Protein AF-A0A848ISB9-F1 (afdb_monomer_lite)

Structure (mmCIF, N/CA/C/O backbone):
data_AF-A0A848ISB9-F1
#
_entry.id   AF-A0A848ISB9-F1
#
loop_
_atom_site.group_PDB
_atom_site.id
_atom_site.type_symbol
_atom_site.label_atom_id
_atom_site.label_alt_id
_atom_site.label_comp_id
_atom_site.label_asym_id
_atom_site.label_entity_id
_atom_site.label_seq_id
_atom_site.pdbx_PDB_ins_code
_atom_site.Cartn_x
_atom_site.Cartn_y
_atom_site.Cartn_z
_atom_site.occupancy
_atom_site.B_iso_or_equiv
_atom_site.auth_seq_id
_atom_site.auth_comp_id
_atom_site.auth_asym_id
_atom_site.auth_atom_id
_atom_site.pdbx_PDB_model_num
ATOM 1 N N . MET A 1 1 ? 12.270 -6.244 -22.491 1.00 44.59 1 MET A N 1
ATOM 2 C CA . MET A 1 1 ? 12.245 -6.605 -21.055 1.00 44.59 1 MET A CA 1
ATOM 3 C C . MET A 1 1 ? 10.804 -6.443 -20.628 1.00 44.59 1 MET A C 1
ATOM 5 O O . MET A 1 1 ? 10.332 -5.337 -20.835 1.00 44.59 1 MET A O 1
ATOM 9 N N . PRO A 1 2 ? 10.069 -7.473 -20.177 1.00 44.31 2 PRO A N 1
ATOM 10 C CA . PRO A 1 2 ? 8.629 -7.319 -20.037 1.00 44.31 2 PRO A CA 1
ATOM 11 C C . PRO A 1 2 ? 8.352 -6.260 -18.973 1.00 44.31 2 PRO A C 1
ATOM 13 O O . PRO A 1 2 ? 8.779 -6.389 -17.824 1.00 44.31 2 PRO A O 1
ATOM 16 N N . GLU A 1 3 ? 7.687 -5.197 -19.406 1.00 49.97 3 GLU A N 1
ATOM 17 C CA . GLU A 1 3 ? 7.164 -4.110 -18.593 1.00 49.97 3 GLU A CA 1
ATOM 18 C C . GLU A 1 3 ? 6.348 -4.672 -17.415 1.00 49.97 3 GLU A C 1
ATOM 20 O O . GLU A 1 3 ? 5.149 -4.937 -17.509 1.00 49.97 3 GLU A O 1
ATOM 25 N N . ARG A 1 4 ? 7.001 -4.866 -16.260 1.00 53.12 4 ARG A N 1
ATOM 26 C CA . ARG A 1 4 ? 6.330 -5.052 -14.969 1.00 53.12 4 ARG A CA 1
ATOM 27 C C . ARG A 1 4 ? 5.709 -3.718 -14.583 1.00 53.12 4 ARG A C 1
ATOM 29 O O . ARG A 1 4 ? 6.208 -2.995 -13.726 1.00 53.12 4 ARG A O 1
ATOM 36 N N . HIS A 1 5 ? 4.625 -3.371 -15.255 1.00 60.00 5 HIS A N 1
ATOM 37 C CA . HIS A 1 5 ? 3.754 -2.285 -14.862 1.00 60.00 5 HIS A CA 1
ATOM 38 C C . HIS A 1 5 ? 3.137 -2.667 -13.511 1.00 60.00 5 HIS A C 1
ATOM 40 O O . HIS A 1 5 ? 2.135 -3.372 -13.451 1.00 60.00 5 HIS A O 1
ATOM 46 N N . GLY A 1 6 ? 3.821 -2.287 -12.425 1.00 71.19 6 GLY A N 1
ATOM 47 C CA . GLY A 1 6 ? 3.475 -2.642 -11.052 1.00 71.19 6 GLY A CA 1
ATOM 48 C C . GLY A 1 6 ? 2.087 -2.127 -10.708 1.00 71.19 6 GLY A C 1
ATOM 49 O O . GLY A 1 6 ? 1.925 -0.956 -10.385 1.00 71.19 6 GLY A O 1
ATOM 50 N N . ARG A 1 7 ? 1.075 -2.982 -10.837 1.00 81.62 7 ARG A N 1
ATOM 51 C CA . ARG A 1 7 ? -0.289 -2.693 -10.404 1.00 81.62 7 ARG A CA 1
ATOM 52 C C . ARG A 1 7 ? -0.339 -2.812 -8.888 1.00 81.62 7 ARG A C 1
ATOM 54 O O . ARG A 1 7 ? 0.083 -3.829 -8.344 1.00 81.62 7 ARG A O 1
ATOM 61 N N . LEU A 1 8 ? -0.887 -1.799 -8.231 1.00 84.38 8 LEU A N 1
ATOM 62 C CA . LEU A 1 8 ? -1.080 -1.793 -6.787 1.00 84.38 8 LEU A CA 1
ATOM 63 C C . LEU A 1 8 ? -2.565 -1.935 -6.476 1.00 84.38 8 LEU A C 1
ATOM 65 O O . LEU A 1 8 ? -3.385 -1.223 -7.054 1.00 84.38 8 LEU A O 1
ATOM 69 N N . ARG A 1 9 ? -2.913 -2.849 -5.570 1.00 86.81 9 ARG A N 1
ATOM 70 C CA . ARG A 1 9 ? -4.297 -3.085 -5.160 1.00 86.81 9 ARG A CA 1
ATOM 71 C C . ARG A 1 9 ? -4.382 -3.264 -3.653 1.00 86.81 9 ARG A C 1
ATOM 73 O O . ARG A 1 9 ? -3.645 -4.071 -3.099 1.00 86.81 9 ARG A O 1
ATOM 80 N N . ILE A 1 10 ? -5.307 -2.550 -3.017 1.00 86.00 10 ILE A N 1
ATOM 81 C CA . ILE A 1 10 ? -5.662 -2.739 -1.607 1.00 86.00 10 ILE A CA 1
ATOM 82 C C . ILE A 1 10 ? -6.972 -3.519 -1.562 1.00 86.00 10 ILE A C 1
ATOM 84 O O . ILE A 1 10 ? -7.978 -3.098 -2.141 1.00 86.00 10 ILE A O 1
ATOM 88 N N . ILE A 1 11 ? -6.956 -4.666 -0.887 1.00 87.19 11 ILE A N 1
ATOM 89 C CA . ILE A 1 11 ? -8.095 -5.580 -0.777 1.00 87.19 11 ILE A CA 1
ATOM 90 C C . ILE A 1 11 ? -8.422 -5.760 0.706 1.00 87.19 11 ILE A C 1
ATOM 92 O O . ILE A 1 11 ? -7.541 -6.066 1.504 1.00 87.19 11 ILE A O 1
ATOM 96 N N . ALA A 1 12 ? -9.691 -5.582 1.066 1.00 84.06 12 ALA A N 1
ATOM 97 C CA . ALA A 1 12 ? -10.223 -5.864 2.394 1.00 84.06 12 ALA A CA 1
ATOM 98 C C . ALA A 1 12 ? -11.214 -7.031 2.290 1.00 84.06 12 ALA A C 1
ATOM 100 O O . ALA A 1 12 ? -12.326 -6.871 1.779 1.00 84.06 12 ALA A O 1
ATOM 101 N N . GLY A 1 13 ? -10.798 -8.217 2.739 1.00 85.06 13 GLY A N 1
ATOM 102 C CA . GLY A 1 13 ? -11.552 -9.453 2.515 1.00 85.06 13 GLY A CA 1
ATOM 103 C C . GLY A 1 13 ? -11.622 -9.782 1.023 1.00 85.06 13 GLY A C 1
ATOM 104 O O . GLY A 1 13 ? -10.601 -10.070 0.408 1.00 85.06 13 GLY A O 1
ATOM 105 N N . ILE A 1 14 ? -12.821 -9.708 0.440 1.00 86.06 14 ILE A N 1
ATOM 106 C CA . ILE A 1 14 ? -13.046 -9.882 -1.008 1.00 86.06 14 ILE A CA 1
ATOM 107 C C . ILE A 1 14 ? -13.196 -8.554 -1.764 1.00 86.06 14 ILE A C 1
ATOM 109 O O . ILE A 1 14 ? -13.259 -8.544 -2.993 1.00 86.06 14 ILE A O 1
ATOM 113 N N . THR A 1 15 ? -13.277 -7.431 -1.046 1.00 84.69 15 THR A N 1
ATOM 114 C CA . THR A 1 15 ? -13.596 -6.130 -1.635 1.00 84.69 15 THR A CA 1
ATOM 115 C C . THR A 1 15 ? -12.326 -5.366 -1.955 1.00 84.69 15 THR A C 1
ATOM 117 O O . THR A 1 15 ? -11.471 -5.146 -1.098 1.00 84.69 15 THR A O 1
ATOM 120 N N . VAL A 1 16 ? -12.222 -4.902 -3.194 1.00 86.06 16 VAL A N 1
ATOM 121 C CA . VAL A 1 16 ? -11.137 -4.033 -3.646 1.00 86.06 16 VAL A CA 1
ATOM 122 C C . VAL A 1 16 ? -11.444 -2.623 -3.174 1.00 86.06 16 VAL A C 1
ATOM 124 O O . VAL A 1 16 ? -12.419 -2.022 -3.610 1.00 86.06 16 VAL A O 1
ATOM 127 N N . ARG A 1 17 ? -10.626 -2.107 -2.260 1.00 85.00 17 ARG A N 1
ATOM 128 C CA . ARG A 1 17 ? -10.791 -0.762 -1.698 1.00 85.00 17 ARG A CA 1
ATOM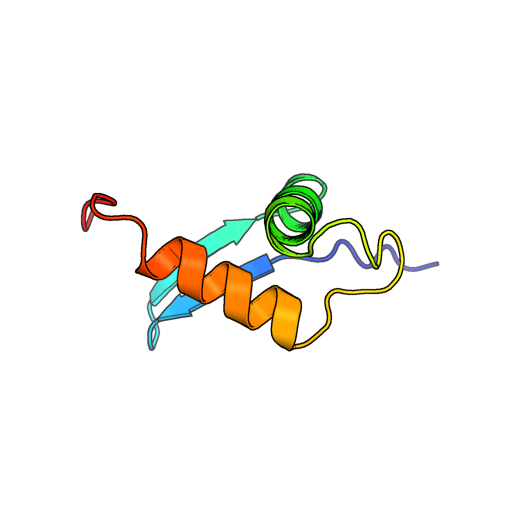 129 C C . ARG A 1 17 ? -10.119 0.304 -2.550 1.00 85.00 17 ARG A C 1
ATOM 131 O O . ARG A 1 17 ? -10.621 1.418 -2.628 1.00 85.00 17 ARG A O 1
ATOM 138 N N . ALA A 1 18 ? -9.009 -0.044 -3.193 1.00 83.00 18 ALA A N 1
ATOM 139 C CA . ALA A 1 18 ? -8.321 0.839 -4.120 1.00 83.00 18 ALA A CA 1
ATOM 140 C C . ALA A 1 18 ? -7.480 0.048 -5.125 1.00 83.00 18 ALA A C 1
ATOM 142 O O . ALA A 1 18 ? -6.962 -1.030 -4.816 1.00 83.00 18 ALA A O 1
ATOM 143 N N . GLU A 1 19 ? -7.341 0.592 -6.329 1.00 87.69 19 GLU A N 1
ATOM 144 C CA . GLU A 1 19 ? -6.534 0.021 -7.403 1.00 87.69 19 GLU A CA 1
ATOM 145 C C . GLU A 1 19 ? -5.841 1.145 -8.174 1.00 87.69 19 GLU A C 1
ATOM 147 O O . GLU A 1 19 ? -6.480 2.109 -8.594 1.00 87.69 19 GLU A O 1
ATOM 152 N N . TRP A 1 20 ? -4.531 1.005 -8.373 1.00 84.88 20 TRP A N 1
ATOM 153 C CA . TRP A 1 20 ? -3.721 1.950 -9.129 1.00 84.88 20 TRP A CA 1
ATOM 154 C C . TRP A 1 20 ? -2.895 1.237 -10.192 1.00 84.88 20 TRP A C 1
ATOM 156 O O . TRP A 1 20 ? -2.267 0.199 -9.955 1.00 84.88 20 TRP A O 1
ATOM 166 N N . PHE A 1 21 ? -2.859 1.860 -11.364 1.00 80.69 21 PHE A N 1
ATOM 167 C CA . PHE A 1 21 ? -2.017 1.479 -12.489 1.00 80.69 21 PHE A CA 1
ATOM 168 C C . PHE A 1 21 ? -0.806 2.418 -12.563 1.00 80.69 21 PHE A C 1
ATOM 170 O O . PHE A 1 21 ? -0.876 3.543 -12.054 1.00 80.69 21 PHE A O 1
ATOM 177 N N . PRO A 1 22 ? 0.308 2.007 -13.187 1.00 74.50 22 PRO A N 1
ATOM 178 C CA . PRO A 1 22 ? 1.433 2.910 -13.385 1.00 74.50 22 PRO A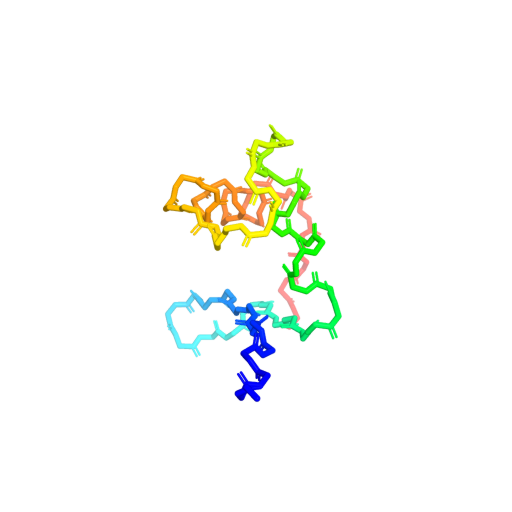 CA 1
ATOM 179 C C . PRO A 1 22 ? 1.037 4.171 -14.165 1.00 74.50 22 PRO A C 1
ATOM 181 O O . PRO A 1 22 ? 0.212 4.084 -15.076 1.00 74.50 22 PRO A O 1
ATOM 184 N N . PRO A 1 23 ? 1.626 5.334 -13.832 1.00 74.50 23 PRO A N 1
ATOM 185 C CA . PRO A 1 23 ? 2.661 5.543 -12.810 1.00 74.50 23 PRO A CA 1
ATOM 186 C C . PRO A 1 23 ? 2.110 5.743 -11.384 1.00 7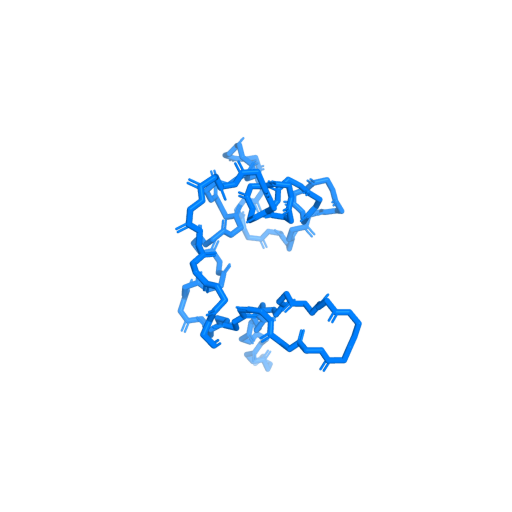4.50 23 PRO A C 1
ATOM 188 O O . PRO A 1 23 ? 2.886 5.791 -10.433 1.00 74.50 23 PRO A O 1
ATOM 191 N N . LEU A 1 24 ? 0.788 5.860 -11.214 1.00 76.62 24 LEU A N 1
ATOM 192 C CA . LEU A 1 24 ? 0.149 6.240 -9.945 1.00 76.62 24 LEU A CA 1
ATOM 193 C C . LEU A 1 24 ? 0.393 5.235 -8.813 1.00 76.62 24 LEU A C 1
ATOM 195 O O . LEU A 1 24 ? 0.530 5.637 -7.661 1.00 76.62 24 LEU A O 1
ATOM 199 N N . SER A 1 25 ? 0.506 3.946 -9.137 1.00 75.00 25 SER A N 1
ATOM 200 C CA . SER A 1 25 ? 0.865 2.904 -8.167 1.00 75.00 25 SER A CA 1
ATOM 201 C C . SER A 1 25 ? 2.209 3.174 -7.486 1.00 75.00 25 SER A C 1
ATOM 203 O O . SER A 1 25 ? 2.328 3.036 -6.271 1.00 75.00 25 SER A O 1
ATOM 205 N N . TRP A 1 26 ? 3.202 3.621 -8.253 1.00 75.44 26 TRP A N 1
ATOM 206 C CA . TRP A 1 26 ? 4.520 3.978 -7.735 1.00 75.44 26 TRP A CA 1
ATOM 207 C C . TRP A 1 26 ? 4.493 5.270 -6.924 1.00 75.44 26 TRP A C 1
ATOM 209 O O . TRP A 1 26 ? 5.145 5.335 -5.887 1.00 75.44 26 TRP A O 1
ATOM 219 N N . PHE A 1 27 ? 3.712 6.270 -7.344 1.00 76.38 27 PHE A N 1
ATOM 220 C CA . PHE A 1 27 ? 3.545 7.506 -6.574 1.00 76.38 27 PHE A CA 1
ATOM 221 C C . PHE A 1 27 ? 2.930 7.254 -5.192 1.00 76.38 27 PHE A C 1
ATOM 223 O O . PHE A 1 27 ? 3.411 7.809 -4.206 1.00 76.38 27 PHE A O 1
ATOM 230 N N . ALA A 1 28 ? 1.913 6.391 -5.104 1.00 78.62 28 ALA A N 1
ATOM 231 C CA . ALA A 1 28 ? 1.278 6.041 -3.834 1.00 78.62 28 ALA A CA 1
ATOM 232 C C . ALA A 1 28 ? 2.282 5.413 -2.854 1.00 78.62 28 ALA A C 1
ATOM 234 O O . ALA A 1 28 ? 2.397 5.854 -1.714 1.00 78.62 28 ALA A O 1
ATOM 235 N N . ILE A 1 29 ? 3.077 4.452 -3.323 1.00 75.38 29 ILE A N 1
ATOM 236 C CA . ILE A 1 29 ? 4.146 3.825 -2.534 1.00 75.38 29 ILE A CA 1
ATOM 237 C C . ILE A 1 29 ? 5.209 4.854 -2.128 1.00 75.38 29 ILE A C 1
ATOM 239 O O . ILE A 1 29 ? 5.564 4.957 -0.957 1.00 75.38 29 ILE A O 1
ATOM 243 N N . ALA A 1 30 ? 5.704 5.649 -3.079 1.00 75.62 30 ALA A N 1
ATOM 244 C CA . ALA A 1 30 ? 6.759 6.625 -2.823 1.00 75.62 30 ALA A CA 1
ATOM 245 C C . ALA A 1 30 ? 6.347 7.685 -1.789 1.00 75.62 30 ALA A C 1
ATOM 247 O O . ALA A 1 30 ? 7.200 8.175 -1.051 1.00 75.62 30 ALA A O 1
ATOM 248 N N . SER A 1 31 ? 5.050 8.007 -1.705 1.00 76.19 31 SER A N 1
ATOM 249 C CA . SER A 1 31 ? 4.519 8.953 -0.719 1.00 76.19 31 SER A CA 1
ATOM 250 C C . SER A 1 31 ? 4.648 8.473 0.733 1.00 76.19 31 SER A C 1
ATOM 252 O O . SER A 1 31 ? 4.738 9.304 1.634 1.00 76.19 31 SER A O 1
ATOM 254 N N . VAL A 1 32 ? 4.712 7.155 0.964 1.00 76.94 32 VAL A N 1
ATOM 255 C CA . VAL A 1 32 ? 4.805 6.553 2.307 1.00 76.94 32 VAL A CA 1
ATOM 256 C C . VAL A 1 32 ? 6.174 5.934 2.613 1.00 76.94 32 VAL A C 1
ATOM 258 O O . VAL A 1 32 ? 6.536 5.803 3.781 1.00 76.94 32 VAL A O 1
ATOM 261 N N . ALA A 1 33 ? 6.961 5.602 1.584 1.00 71.00 33 ALA A N 1
ATOM 262 C CA . ALA A 1 33 ? 8.247 4.900 1.686 1.00 71.00 33 ALA A CA 1
ATOM 263 C C . ALA A 1 33 ? 9.445 5.775 2.121 1.00 71.00 33 ALA A C 1
ATOM 265 O O . ALA A 1 33 ? 10.598 5.344 2.082 1.00 71.00 33 ALA A O 1
ATOM 266 N N . GLY A 1 34 ? 9.209 7.037 2.501 1.00 64.25 34 GLY A N 1
ATOM 267 C CA . GLY A 1 34 ? 10.235 7.895 3.107 1.00 64.25 34 GLY A CA 1
ATOM 268 C C . GLY A 1 34 ? 11.532 8.013 2.292 1.00 64.25 34 GLY A C 1
ATOM 269 O O . GLY A 1 34 ? 12.614 7.795 2.829 1.00 64.25 34 GLY A O 1
ATOM 270 N N . TYR A 1 35 ? 11.431 8.352 1.000 1.00 56.12 35 TYR A N 1
ATOM 271 C CA . TYR A 1 35 ? 12.554 8.627 0.079 1.00 56.12 35 TYR A CA 1
ATOM 272 C C . TYR A 1 35 ? 13.546 7.475 -0.214 1.00 56.12 35 TYR A C 1
ATOM 274 O O . TYR A 1 35 ? 14.415 7.653 -1.065 1.00 56.12 35 TYR A O 1
ATOM 282 N N . SER A 1 36 ? 13.458 6.300 0.420 1.00 53.28 36 SER A N 1
ATOM 283 C CA . SER A 1 36 ? 14.641 5.424 0.538 1.00 53.28 36 SER A CA 1
ATOM 284 C C . SER A 1 36 ? 14.895 4.438 -0.618 1.00 53.28 36 SER A C 1
ATOM 286 O O . SER A 1 36 ? 16.037 4.017 -0.799 1.00 53.28 36 SER A O 1
ATOM 288 N N . ARG A 1 37 ? 13.894 4.056 -1.425 1.00 59.12 37 ARG A N 1
ATOM 289 C CA . ARG A 1 37 ? 14.041 2.916 -2.364 1.00 59.12 37 ARG A CA 1
ATOM 290 C C . ARG A 1 37 ? 13.429 3.116 -3.749 1.00 59.12 37 ARG A C 1
ATOM 292 O O . ARG A 1 37 ? 12.819 2.225 -4.322 1.00 59.12 37 ARG A O 1
ATOM 299 N N . TRP A 1 38 ? 13.614 4.291 -4.337 1.00 56.44 38 TRP A N 1
ATOM 300 C CA . TRP A 1 38 ? 13.197 4.511 -5.724 1.00 56.44 38 TRP A CA 1
ATOM 301 C C . TRP A 1 38 ? 13.907 3.523 -6.673 1.00 56.44 38 TRP A C 1
ATOM 303 O O . TRP A 1 38 ? 15.133 3.475 -6.723 1.00 56.44 38 TRP A O 1
ATOM 313 N N . GLY A 1 39 ? 13.139 2.732 -7.431 1.00 57.62 39 GLY A N 1
ATOM 314 C CA . GLY A 1 39 ? 13.656 1.808 -8.455 1.00 57.62 39 GLY A CA 1
ATOM 315 C C . GLY A 1 39 ? 13.931 0.372 -7.989 1.00 57.62 39 GLY A C 1
ATOM 316 O O . GLY A 1 39 ? 14.080 -0.516 -8.828 1.00 57.62 39 GLY A O 1
ATOM 317 N N . THR A 1 40 ? 13.923 0.109 -6.683 1.00 64.44 40 THR A N 1
ATOM 318 C CA . THR A 1 40 ? 13.789 -1.239 -6.117 1.00 64.44 40 THR A CA 1
ATOM 319 C C . THR A 1 40 ? 12.360 -1.348 -5.587 1.00 64.44 40 THR A C 1
ATOM 321 O O . THR A 1 40 ? 11.823 -0.379 -5.071 1.00 64.44 40 THR A O 1
ATOM 324 N N . GLY A 1 41 ? 11.653 -2.452 -5.839 1.00 68.62 41 GLY A N 1
ATOM 325 C CA . GLY A 1 41 ? 10.234 -2.551 -5.458 1.00 68.62 41 GLY A CA 1
ATOM 326 C C . GLY A 1 41 ? 9.988 -2.212 -3.976 1.00 68.62 41 GLY A C 1
ATOM 327 O O . GLY A 1 41 ? 10.921 -2.342 -3.182 1.00 68.62 41 GLY A O 1
ATOM 328 N N . PRO A 1 42 ? 8.759 -1.796 -3.607 1.00 73.94 42 PRO A N 1
ATOM 329 C CA . PRO A 1 42 ? 8.416 -1.531 -2.209 1.00 73.94 42 PRO A CA 1
ATOM 330 C C . PRO A 1 42 ? 8.806 -2.710 -1.323 1.00 73.94 42 PRO A C 1
ATOM 332 O O . PRO A 1 42 ? 8.569 -3.864 -1.698 1.00 73.94 42 PRO A O 1
ATOM 335 N N . ASP A 1 43 ? 9.367 -2.421 -0.153 1.00 77.56 43 ASP A N 1
ATOM 336 C CA . ASP A 1 43 ? 9.518 -3.442 0.874 1.00 77.56 43 ASP A CA 1
ATOM 337 C C . ASP A 1 43 ? 8.207 -3.634 1.659 1.00 77.56 43 ASP A C 1
ATOM 339 O O . ASP A 1 43 ? 7.213 -2.927 1.469 1.00 77.56 43 ASP A O 1
ATOM 343 N N . GLU A 1 44 ? 8.168 -4.656 2.511 1.00 82.00 44 GLU A N 1
ATOM 344 C CA . GLU A 1 44 ? 6.977 -4.973 3.304 1.00 82.00 44 GLU A CA 1
ATOM 345 C C . GLU A 1 44 ? 6.564 -3.813 4.222 1.00 82.00 44 GLU A C 1
ATOM 347 O O . GLU A 1 44 ? 5.374 -3.557 4.399 1.00 82.00 44 GLU A O 1
ATOM 352 N N . LEU A 1 45 ? 7.532 -3.063 4.755 1.00 82.44 45 LEU A N 1
ATOM 353 C CA . LEU A 1 45 ? 7.276 -1.940 5.650 1.00 82.44 45 LEU A CA 1
ATOM 354 C C . LEU A 1 45 ? 6.636 -0.765 4.899 1.00 82.44 45 LEU A C 1
ATOM 356 O O . LEU A 1 45 ? 5.725 -0.124 5.422 1.00 82.44 45 LEU A O 1
ATOM 360 N N . ASP A 1 46 ? 7.065 -0.511 3.664 1.00 80.75 46 ASP A N 1
ATOM 361 C CA . ASP A 1 46 ? 6.458 0.489 2.785 1.00 80.75 46 ASP A CA 1
ATOM 362 C C . ASP A 1 46 ? 4.995 0.148 2.464 1.00 80.75 46 ASP A C 1
ATOM 364 O O . ASP A 1 46 ? 4.122 1.020 2.492 1.00 80.75 46 ASP A O 1
ATOM 368 N N . LEU A 1 47 ? 4.700 -1.131 2.203 1.00 82.94 47 LEU A N 1
ATOM 369 C CA . LEU A 1 47 ? 3.334 -1.599 1.949 1.00 82.94 47 LEU A CA 1
ATOM 370 C C . LEU A 1 47 ? 2.453 -1.512 3.199 1.00 82.94 47 LEU A C 1
ATOM 372 O O . LEU A 1 47 ? 1.297 -1.097 3.101 1.00 82.94 47 LEU A O 1
ATOM 376 N N . LEU A 1 48 ? 2.990 -1.859 4.370 1.00 84.88 48 LEU A N 1
ATOM 377 C CA . LEU A 1 48 ? 2.275 -1.724 5.638 1.00 84.88 48 LEU A CA 1
ATOM 378 C C . LEU A 1 48 ? 1.930 -0.260 5.920 1.00 84.88 48 LEU A C 1
ATOM 380 O O . LEU A 1 48 ? 0.771 0.038 6.199 1.00 84.88 48 LEU A O 1
ATOM 384 N N . ARG A 1 49 ? 2.875 0.668 5.727 1.00 83.81 49 ARG A N 1
ATOM 385 C CA . ARG A 1 49 ? 2.609 2.111 5.857 1.00 83.81 49 ARG A CA 1
ATOM 386 C C . ARG A 1 49 ? 1.561 2.613 4.873 1.00 83.81 49 ARG A C 1
ATOM 388 O O . ARG A 1 49 ? 0.785 3.503 5.211 1.00 83.81 49 ARG A O 1
ATOM 395 N N . LEU A 1 50 ? 1.516 2.061 3.662 1.00 82.56 50 LEU A N 1
ATOM 396 C CA . LEU A 1 50 ? 0.482 2.407 2.691 1.00 82.56 50 LEU A CA 1
ATOM 397 C C . LEU A 1 50 ? -0.907 1.975 3.173 1.00 82.56 50 LEU A C 1
ATOM 399 O O . LEU A 1 50 ? -1.861 2.745 3.071 1.00 82.56 50 LEU A O 1
ATOM 403 N N . ILE A 1 51 ? -1.016 0.755 3.702 1.00 84.69 51 ILE A N 1
ATOM 404 C CA . ILE A 1 51 ? -2.266 0.232 4.259 1.00 84.69 51 ILE A CA 1
ATOM 405 C C . ILE A 1 51 ? -2.675 1.053 5.484 1.00 84.69 51 ILE A C 1
ATOM 407 O O . ILE A 1 51 ? -3.828 1.463 5.572 1.00 84.69 51 ILE A O 1
ATOM 411 N N . GLU A 1 52 ? -1.744 1.344 6.392 1.00 83.69 52 GLU A N 1
ATOM 412 C CA . GLU A 1 52 ? -1.990 2.187 7.566 1.00 83.69 52 GLU A CA 1
ATOM 413 C C . GLU A 1 52 ? -2.435 3.591 7.170 1.00 83.69 52 GLU A C 1
ATOM 415 O O . GLU A 1 52 ? -3.411 4.081 7.719 1.00 83.69 52 GLU A O 1
ATOM 420 N N . SER A 1 53 ? -1.794 4.215 6.179 1.00 80.38 53 SER A N 1
ATOM 421 C CA . SER A 1 53 ? -2.231 5.502 5.630 1.00 80.38 53 SER A CA 1
ATOM 422 C C . SER A 1 53 ? -3.666 5.416 5.104 1.00 80.38 53 SER A C 1
ATOM 424 O O . SER A 1 53 ? -4.497 6.259 5.426 1.00 80.38 53 SER A O 1
ATOM 426 N N . PHE A 1 54 ? -4.010 4.347 4.382 1.00 76.81 54 PHE A N 1
ATOM 427 C CA . PHE A 1 54 ? -5.356 4.156 3.840 1.00 76.81 54 PHE A CA 1
ATOM 428 C C . PHE A 1 54 ? -6.421 3.900 4.922 1.00 76.81 54 PHE A C 1
ATOM 430 O O . PHE 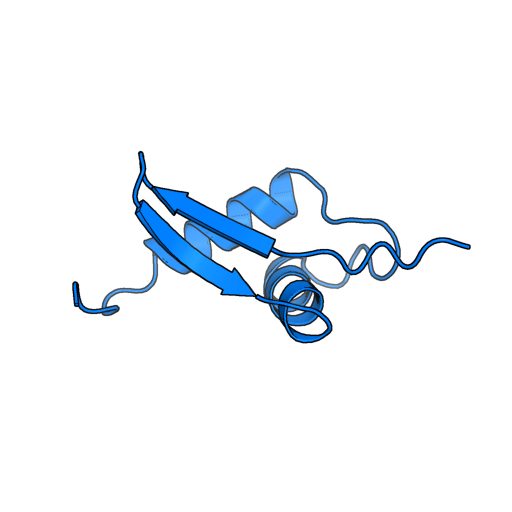A 1 54 ? -7.545 4.379 4.808 1.00 76.81 54 PHE A O 1
ATOM 437 N N . VAL A 1 55 ? -6.080 3.155 5.977 1.00 76.88 55 VAL A N 1
ATOM 438 C CA . VAL A 1 55 ? -6.985 2.833 7.096 1.00 76.88 55 VAL A CA 1
ATOM 439 C C . VAL A 1 55 ? -7.087 3.988 8.096 1.00 76.88 55 VAL A C 1
ATOM 441 O O . VAL A 1 55 ? -8.142 4.200 8.688 1.00 76.88 55 VAL A O 1
ATOM 444 N N . SER A 1 56 ? -6.005 4.744 8.281 1.00 67.06 56 SER A N 1
ATOM 445 C CA . SER A 1 56 ? -5.916 5.854 9.229 1.00 67.06 56 SER A CA 1
ATOM 446 C C . SER A 1 56 ? -6.527 7.147 8.698 1.00 67.06 56 SER A C 1
ATOM 448 O O . SER A 1 56 ? -6.684 8.074 9.490 1.00 67.06 56 SER A O 1
ATOM 450 N N . LEU A 1 57 ? -6.871 7.242 7.407 1.00 55.66 57 LEU A N 1
ATOM 451 C CA . LEU A 1 57 ? -7.623 8.373 6.862 1.00 55.66 57 LEU A CA 1
ATOM 452 C C . LEU A 1 57 ? -9.033 8.396 7.484 1.00 55.66 57 LEU A C 1
ATOM 454 O O . LEU A 1 57 ? -9.892 7.596 7.099 1.00 55.66 57 LEU A O 1
ATOM 458 N N . PRO A 1 58 ? -9.331 9.321 8.418 1.00 48.66 58 PRO A N 1
ATOM 459 C CA . PRO A 1 58 ? -10.675 9.484 8.935 1.00 48.66 58 PRO A CA 1
ATOM 460 C C . PRO A 1 58 ? -11.465 10.234 7.863 1.00 48.66 58 PRO A C 1
ATOM 462 O O . PRO A 1 58 ? -11.358 11.453 7.749 1.00 48.66 58 PRO A O 1
ATOM 465 N N . GLY A 1 59 ? -12.225 9.507 7.042 1.00 51.38 59 GLY A N 1
ATOM 466 C CA . GLY A 1 59 ? -13.197 10.140 6.148 1.00 51.38 59 GLY A CA 1
ATOM 467 C C . GLY A 1 59 ? -13.327 9.601 4.731 1.00 51.38 59 GLY A C 1
ATOM 468 O O . GLY A 1 59 ? -13.891 10.319 3.909 1.00 51.38 59 GLY A O 1
ATOM 469 N N . GLN A 1 60 ? -12.879 8.385 4.401 1.00 46.09 60 GLN A N 1
ATOM 470 C CA . GLN A 1 60 ? -13.275 7.816 3.110 1.00 46.09 60 GLN A CA 1
ATOM 471 C C . GLN A 1 60 ? -14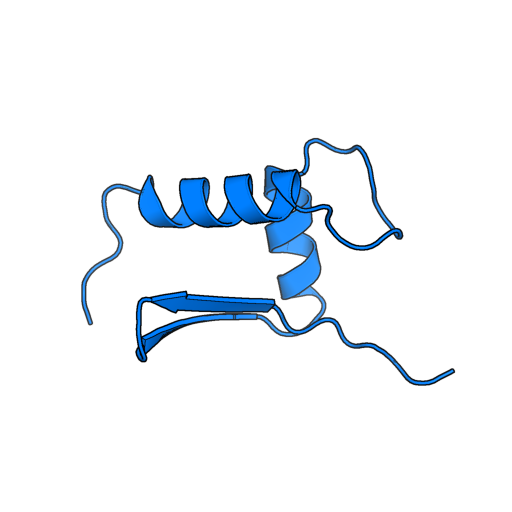.657 7.143 3.236 1.00 46.09 60 GLN A C 1
ATOM 473 O O . GLN A 1 60 ? -14.796 6.194 4.014 1.00 46.09 60 GLN A O 1
ATOM 478 N N . PRO A 1 61 ? -15.700 7.636 2.536 1.00 42.78 61 PRO A N 1
ATOM 479 C CA . PRO A 1 61 ? -17.046 7.103 2.659 1.00 42.78 61 PRO A CA 1
ATOM 480 C C . PRO A 1 61 ? -17.094 5.688 2.097 1.00 42.78 61 PRO A C 1
ATOM 482 O O . PRO A 1 61 ? -16.547 5.405 1.031 1.00 42.78 61 PRO A O 1
ATOM 485 N N . THR A 1 62 ? -17.808 4.818 2.798 1.00 45.62 62 THR A N 1
ATOM 486 C CA . THR A 1 62 ? -18.379 3.612 2.211 1.00 45.62 62 THR A CA 1
ATOM 487 C C . THR A 1 62 ? -19.328 4.047 1.092 1.00 45.62 62 THR A C 1
ATOM 489 O O . THR A 1 62 ? -20.431 4.509 1.379 1.00 45.62 62 THR A O 1
ATOM 492 N N . LEU A 1 63 ? -18.891 3.947 -0.162 1.00 42.31 63 LEU A N 1
ATOM 493 C CA . LEU A 1 63 ? -19.769 3.871 -1.330 1.00 42.31 63 LEU A CA 1
ATOM 494 C C . LEU A 1 63 ? -19.555 2.513 -1.993 1.00 42.31 63 LEU A C 1
ATOM 496 O O . LEU A 1 63 ? -18.374 2.133 -2.169 1.00 42.31 63 LEU A O 1
#

Radius of gyration: 12.49 Å; chains: 1; bounding box: 34×20×30 Å

Organism: NCBI:txid2728848

Foldseek 3Di:
DPPPQPKDWDDDPNDTPDIDTPPVNVVLLCVQQPNDDPPHDRDPVSVVSSVCVVVVPPDDDDD

p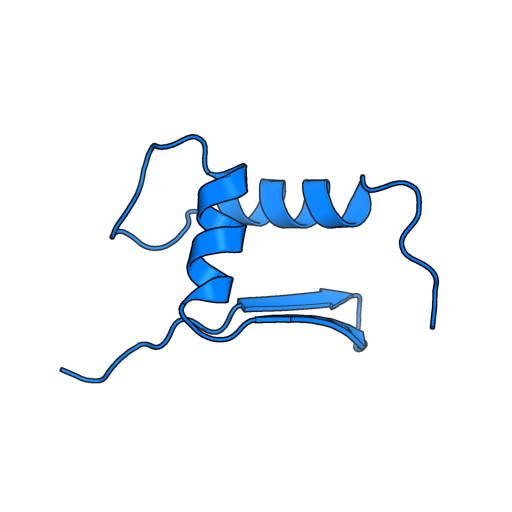LDDT: mean 71.67, std 13.92, range [42.31, 87.69]

Sequence (63 aa):
MPERHGRLRIIAGITVRAEWFPPLSWFAIASVAGYSRWGTGPDELDLLRLIESFVSLPGQPTL

Secondary structure (DSSP, 8-state):
-------EEEEETTEEEEEE-TTHHHHHHHHHTTTS-TTSPPPHHHHHHHHHHHHH-TT----